Protein AF-A0A7J3M3L4-F1 (afdb_monomer_lite)

Foldseek 3Di:
DCDPVNVVVVVVVVVVVVVVVCLVQQLCNVDVDDDPVLRVVLVVLVVQLVVLLVVLVVQLVVQQVVQVVVVDPVSNVVSVVVSVVSNVVSVVSSCPRPSNVVVVVVVVVVVVVVVVVVLVVVCVVCVVVVHHHPVNVVVVVVVVVVVVVVVVVVVVVVVVVVVVVVVVVVVVVVVPDPPDD

Organism: Archaeoglobus fulgidus (NCBI:txid2234)

Secondary structure (DSSP, 8-state):
---HHHHHHHHHHHHHHHHHHHHHH-GGGT-TT--HHHHHHHHHHHHHHHHHHHHHHHHHHHHHHHHHHHT-HHHHHHHHHHHHHHHHHHHHHHHTSHHHHHHHHHHHHHHHHHHHHHHHHHHHHHHHTTPPPHHHHHHHHHHHHHHHHHHHHHHHHHHHHHHHHHHHHHHHHHHS-TT--

Radius of gyration: 36.6 Å; chains: 1; bounding box: 123×45×88 Å

pLDDT: mean 81.35, std 9.62, range [42.59, 93.19]

Sequence (181 aa):
MMNAKFLEEVFKNAKALNEFFLTLIDPKTYFRDLKDEEIEEFYRSSLKLVLDLNKAYWGFVFEFTQALAKGEGEEVVKVVNKAMERFENAYAEYMNNAVVSAFINMMNSAYLRSLANVQNFTSALLHAMGMVSRKDVVALSEAYVDLKGDIKKESRKIREEIRVLREELEKLKAKGDPNVG

Structure (mmCIF, N/CA/C/O backbone):
data_AF-A0A7J3M3L4-F1
#
_entry.id   AF-A0A7J3M3L4-F1
#
loop_
_atom_site.group_PDB
_atom_site.id
_atom_site.type_symbol
_atom_site.label_atom_id
_atom_site.label_alt_id
_atom_site.label_comp_id
_atom_site.label_asym_id
_atom_site.label_entity_id
_atom_site.label_seq_id
_atom_site.pdbx_PDB_ins_code
_atom_site.Cartn_x
_atom_site.Cartn_y
_a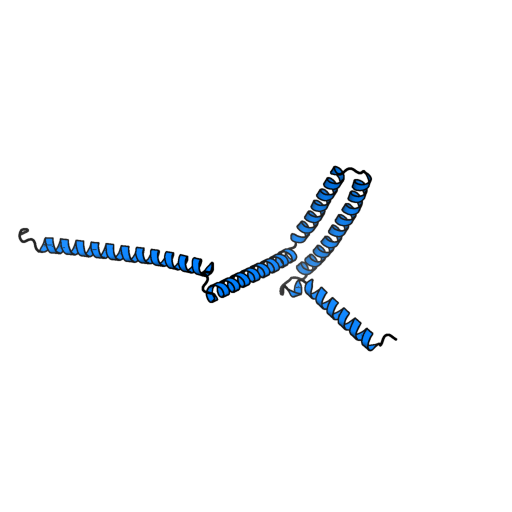tom_site.Cartn_z
_atom_site.occupancy
_atom_site.B_iso_or_equiv
_atom_site.auth_seq_id
_atom_site.auth_comp_id
_atom_site.auth_asym_id
_atom_site.auth_atom_id
_atom_site.pdbx_PDB_model_num
ATOM 1 N N . MET A 1 1 ? -50.758 -1.293 -0.152 1.00 52.06 1 MET A N 1
ATOM 2 C CA . MET A 1 1 ? -50.340 -2.696 0.064 1.00 52.06 1 MET A CA 1
ATOM 3 C C . MET A 1 1 ? -49.001 -2.896 -0.616 1.00 52.06 1 MET A C 1
ATOM 5 O O . MET A 1 1 ? -48.883 -2.540 -1.782 1.00 52.06 1 MET A O 1
ATOM 9 N N . MET A 1 2 ? -47.994 -3.387 0.105 1.00 50.94 2 MET A N 1
ATOM 10 C CA . MET A 1 2 ? -46.692 -3.720 -0.480 1.00 50.94 2 MET A CA 1
ATOM 11 C C . MET A 1 2 ? -46.887 -4.919 -1.420 1.00 50.94 2 MET A C 1
ATOM 13 O O . MET A 1 2 ? -47.379 -5.960 -0.991 1.00 50.94 2 MET A O 1
ATOM 17 N N . ASN A 1 3 ? -46.613 -4.740 -2.712 1.00 74.38 3 ASN A N 1
ATOM 18 C CA . ASN A 1 3 ? -46.863 -5.747 -3.744 1.00 74.38 3 ASN A CA 1
ATOM 19 C C . ASN A 1 3 ? -45.779 -6.839 -3.674 1.00 74.38 3 ASN A C 1
ATOM 21 O O . ASN A 1 3 ? -44.595 -6.515 -3.607 1.00 74.38 3 ASN A O 1
ATOM 25 N N . ALA A 1 4 ? -46.157 -8.120 -3.704 1.00 74.50 4 ALA A N 1
ATOM 26 C CA . ALA A 1 4 ? -45.227 -9.247 -3.561 1.00 74.50 4 ALA A CA 1
ATOM 27 C C . ALA A 1 4 ? -44.086 -9.224 -4.599 1.00 74.50 4 ALA A C 1
ATOM 29 O O . ALA A 1 4 ? -42.950 -9.547 -4.266 1.00 74.50 4 ALA A O 1
ATOM 30 N N . LYS A 1 5 ? -44.361 -8.739 -5.819 1.00 73.56 5 LYS A N 1
ATOM 31 C CA . LYS A 1 5 ? -43.338 -8.536 -6.861 1.00 73.56 5 LYS A CA 1
ATOM 32 C C . LYS A 1 5 ? -42.295 -7.476 -6.494 1.00 73.56 5 LYS A C 1
ATOM 34 O O . LYS A 1 5 ? -41.122 -7.653 -6.789 1.00 73.56 5 LYS A O 1
ATOM 39 N N . PHE A 1 6 ? -42.711 -6.401 -5.824 1.00 77.00 6 PHE A N 1
ATOM 40 C CA . PHE A 1 6 ? -41.802 -5.346 -5.372 1.00 77.00 6 PHE A CA 1
ATOM 41 C C . PHE A 1 6 ? -40.897 -5.846 -4.238 1.00 77.00 6 PHE A C 1
ATOM 43 O O . PHE A 1 6 ? -39.700 -5.587 -4.244 1.00 77.00 6 PHE A O 1
ATOM 50 N N . LEU A 1 7 ? -41.446 -6.624 -3.298 1.00 74.06 7 LEU A N 1
ATOM 51 C CA . LEU A 1 7 ? -40.648 -7.292 -2.265 1.00 74.06 7 LEU A CA 1
ATOM 52 C C . LEU A 1 7 ? -39.628 -8.263 -2.879 1.00 74.06 7 LEU A C 1
ATOM 54 O O . LEU A 1 7 ? -38.467 -8.250 -2.481 1.00 74.06 7 LEU A O 1
ATOM 58 N N . GLU A 1 8 ? -40.026 -9.058 -3.875 1.00 81.88 8 GLU A N 1
ATOM 59 C CA . GLU A 1 8 ? -39.124 -9.986 -4.571 1.00 81.88 8 GLU A CA 1
ATOM 60 C C . GLU A 1 8 ? -37.973 -9.260 -5.295 1.00 81.88 8 GLU A C 1
ATOM 62 O O . GLU A 1 8 ? -36.821 -9.688 -5.201 1.00 81.88 8 GLU A O 1
ATOM 67 N N . GLU A 1 9 ? -38.247 -8.139 -5.970 1.00 74.38 9 GLU A N 1
ATOM 68 C CA . GLU A 1 9 ? -37.214 -7.301 -6.598 1.00 74.38 9 GLU A CA 1
ATOM 69 C C . GLU A 1 9 ? -36.270 -6.663 -5.574 1.00 74.38 9 GLU A C 1
ATOM 71 O O . GLU A 1 9 ? -35.055 -6.667 -5.774 1.00 74.38 9 GLU A O 1
ATOM 76 N N . VAL A 1 10 ? -36.794 -6.173 -4.446 1.00 77.62 10 VAL A N 1
ATOM 77 C CA . VAL A 1 10 ? -35.973 -5.637 -3.349 1.00 77.62 10 VAL A CA 1
ATOM 78 C C . VAL A 1 10 ? -35.045 -6.717 -2.786 1.00 77.62 10 VAL A C 1
ATOM 80 O O . VAL A 1 10 ? -33.856 -6.456 -2.603 1.00 77.62 10 VAL A O 1
ATOM 83 N N . PHE A 1 11 ? -35.536 -7.943 -2.577 1.00 82.38 11 PHE A N 1
ATOM 84 C CA . PHE A 1 11 ? -34.704 -9.058 -2.115 1.00 82.38 11 PHE A CA 1
ATOM 85 C C . PHE A 1 11 ? -33.649 -9.477 -3.145 1.00 82.38 11 PHE A C 1
ATOM 87 O O . PHE A 1 11 ? -32.505 -9.731 -2.764 1.00 82.38 11 PHE A O 1
ATOM 94 N N . LYS A 1 12 ? -33.983 -9.515 -4.442 1.00 80.50 12 LYS A N 1
ATOM 95 C CA . LYS A 1 12 ? -33.002 -9.799 -5.507 1.00 80.50 12 LYS A CA 1
ATOM 96 C C . LYS A 1 12 ? -31.909 -8.735 -5.564 1.00 80.50 12 LYS A C 1
ATOM 98 O O . LYS A 1 12 ? -30.733 -9.085 -5.617 1.00 80.50 12 LYS A O 1
ATOM 103 N N . ASN A 1 13 ? -32.280 -7.459 -5.478 1.00 75.69 13 ASN A N 1
ATOM 104 C CA . ASN A 1 13 ? -31.324 -6.355 -5.470 1.00 75.69 13 ASN A CA 1
ATOM 105 C C . ASN A 1 13 ? -30.440 -6.376 -4.218 1.00 75.69 13 ASN A C 1
ATOM 107 O O . ASN A 1 13 ? -29.233 -6.186 -4.328 1.00 75.69 13 ASN A O 1
ATOM 111 N N . ALA A 1 14 ? -31.006 -6.673 -3.044 1.00 72.50 14 ALA A N 1
ATOM 112 C CA . ALA A 1 14 ? -30.238 -6.826 -1.810 1.00 72.50 14 ALA A CA 1
ATOM 113 C C . ALA A 1 14 ? -29.254 -8.007 -1.884 1.00 72.50 14 ALA A C 1
ATOM 115 O O . ALA A 1 14 ? -28.106 -7.872 -1.463 1.00 72.50 14 ALA A O 1
ATOM 116 N N . LYS A 1 15 ? -29.669 -9.140 -2.468 1.00 82.19 15 LYS A N 1
ATOM 117 C CA . LYS A 1 15 ? -28.794 -10.299 -2.703 1.00 82.19 15 LYS A CA 1
ATOM 118 C C . LYS A 1 15 ? -27.651 -9.950 -3.654 1.00 82.19 15 LYS A C 1
ATOM 120 O O . LYS A 1 15 ? -26.508 -10.236 -3.327 1.00 82.19 15 LYS A O 1
ATOM 125 N N . ALA A 1 16 ? -27.947 -9.285 -4.769 1.00 76.19 16 ALA A N 1
ATOM 126 C CA . ALA A 1 16 ? -26.940 -8.855 -5.738 1.00 76.19 16 ALA A CA 1
ATOM 127 C C . ALA A 1 16 ? -25.943 -7.850 -5.134 1.00 76.19 16 ALA A C 1
ATOM 129 O O . ALA A 1 16 ? -24.741 -7.970 -5.348 1.00 76.19 16 ALA A O 1
ATOM 130 N N . LEU A 1 17 ? -26.422 -6.896 -4.327 1.00 69.44 17 LEU A N 1
ATOM 131 C CA . LEU A 1 17 ? -25.569 -5.977 -3.566 1.00 69.44 17 LEU A CA 1
ATOM 132 C C . LEU A 1 17 ? -24.671 -6.724 -2.579 1.00 69.44 17 LEU A C 1
ATOM 134 O O . LEU A 1 17 ? -23.478 -6.449 -2.509 1.00 69.44 17 LEU A O 1
ATOM 138 N N . ASN A 1 18 ? -25.219 -7.687 -1.840 1.00 75.19 18 ASN A N 1
ATOM 139 C CA . ASN A 1 18 ? -24.445 -8.489 -0.899 1.00 75.19 18 ASN A CA 1
ATOM 140 C C . ASN A 1 18 ? -23.387 -9.352 -1.603 1.00 75.19 18 ASN A C 1
ATOM 142 O O . ASN A 1 18 ? -22.243 -9.393 -1.167 1.00 75.19 18 ASN A O 1
ATOM 146 N N . GLU A 1 19 ? -23.738 -10.000 -2.716 1.00 76.69 19 GLU A N 1
ATOM 147 C CA . GLU A 1 19 ? -22.792 -10.760 -3.542 1.00 76.69 19 GLU A CA 1
ATOM 148 C C . GLU A 1 19 ? -21.690 -9.857 -4.106 1.00 76.69 19 GLU A C 1
ATOM 150 O O . GLU A 1 19 ? -20.518 -10.232 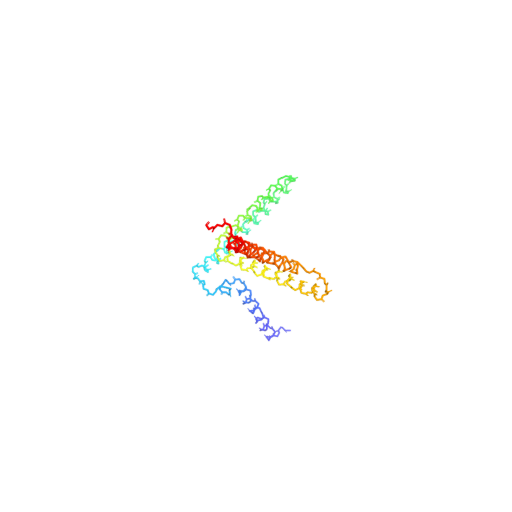-4.087 1.00 76.69 19 GLU A O 1
ATOM 155 N N . PHE A 1 20 ? -22.036 -8.640 -4.534 1.00 74.00 20 PHE A N 1
ATOM 156 C CA . PHE A 1 20 ? -21.064 -7.642 -4.968 1.00 74.00 20 PHE A CA 1
ATOM 157 C C . PHE A 1 20 ? -20.096 -7.263 -3.838 1.00 74.00 20 PHE A C 1
ATOM 159 O O . PHE A 1 20 ? -18.885 -7.293 -4.044 1.00 74.00 20 PHE A O 1
ATOM 166 N N . PHE A 1 21 ? -20.595 -6.978 -2.631 1.00 71.00 21 PHE A N 1
ATOM 167 C CA . PHE A 1 21 ? -19.729 -6.665 -1.490 1.00 71.00 21 PHE A CA 1
ATOM 168 C C . PHE A 1 21 ? -18.846 -7.841 -1.075 1.00 71.00 21 PHE A C 1
ATOM 170 O O . PHE A 1 21 ? -17.663 -7.634 -0.824 1.00 71.00 21 PHE A O 1
ATOM 177 N N . LEU A 1 22 ? -19.382 -9.064 -1.050 1.00 73.75 22 LEU A N 1
ATOM 178 C CA . LEU A 1 22 ? -18.596 -10.270 -0.777 1.00 73.75 22 LEU A CA 1
ATOM 179 C C . LEU A 1 22 ? -17.481 -10.450 -1.810 1.00 73.75 22 LEU A C 1
ATOM 181 O O . LEU A 1 22 ? -16.341 -10.702 -1.441 1.00 73.75 22 LEU A O 1
ATOM 185 N N . THR A 1 23 ? -17.785 -10.226 -3.088 1.00 75.56 23 THR A N 1
ATOM 186 C CA . THR A 1 23 ? -16.802 -10.294 -4.179 1.00 75.56 23 THR A CA 1
ATOM 187 C C . THR A 1 23 ? -15.679 -9.268 -4.002 1.00 75.56 23 THR A C 1
ATOM 189 O O . THR A 1 23 ? -14.524 -9.583 -4.280 1.00 75.56 23 THR A O 1
ATOM 192 N N . LEU A 1 24 ? -15.996 -8.061 -3.510 1.00 71.88 24 LEU A N 1
ATOM 193 C CA . LEU A 1 24 ? -15.010 -6.999 -3.271 1.00 71.88 24 LEU A CA 1
ATOM 194 C C . LEU A 1 24 ? -14.022 -7.312 -2.142 1.00 71.88 24 LEU A C 1
ATOM 196 O O . LEU A 1 24 ? -12.904 -6.800 -2.155 1.00 71.88 24 LEU A O 1
ATOM 200 N N . ILE A 1 25 ? -14.442 -8.100 -1.153 1.00 70.88 25 ILE A N 1
ATOM 201 C CA . ILE A 1 25 ? -13.628 -8.413 0.029 1.00 70.88 25 ILE A CA 1
ATOM 202 C C . ILE A 1 25 ? -13.030 -9.822 -0.010 1.00 70.88 25 ILE A C 1
ATOM 204 O O . ILE A 1 25 ? -12.170 -10.130 0.810 1.00 70.88 25 ILE A O 1
ATOM 208 N N . ASP A 1 26 ? -13.482 -10.680 -0.929 1.00 77.50 26 ASP A N 1
ATOM 209 C CA . ASP A 1 26 ? -12.951 -12.028 -1.107 1.00 77.50 26 ASP A CA 1
ATOM 210 C C . ASP A 1 26 ? -11.613 -11.975 -1.868 1.00 77.50 26 ASP A C 1
ATOM 212 O O . ASP A 1 26 ? -11.577 -11.586 -3.044 1.00 77.50 26 ASP A O 1
ATOM 216 N N . PRO A 1 27 ? -10.496 -12.382 -1.239 1.00 78.69 27 PRO A N 1
ATOM 217 C CA . PRO A 1 27 ? -9.196 -12.376 -1.891 1.00 78.69 27 PRO A CA 1
ATOM 218 C C . PRO A 1 27 ? -9.131 -13.352 -3.079 1.00 78.69 27 PRO A C 1
ATOM 220 O O . PRO A 1 27 ? -8.359 -13.102 -4.008 1.00 78.69 27 PRO A O 1
ATOM 223 N N . LYS A 1 28 ? -9.975 -14.398 -3.132 1.00 81.62 28 LYS A N 1
ATOM 224 C CA . LYS A 1 28 ? -10.050 -15.342 -4.267 1.00 81.62 28 LYS A CA 1
ATOM 225 C C . LYS A 1 28 ? -10.498 -14.673 -5.566 1.00 81.62 28 LYS A C 1
ATOM 227 O O . LYS A 1 28 ? -10.130 -15.120 -6.651 1.00 81.62 28 LYS A O 1
ATOM 232 N N . THR A 1 29 ? -11.263 -13.584 -5.479 1.00 78.06 29 THR A N 1
ATOM 233 C CA . THR A 1 29 ? -11.678 -12.798 -6.652 1.00 78.06 29 THR A CA 1
ATOM 234 C C . THR A 1 29 ? -10.472 -12.210 -7.386 1.00 78.06 29 THR A C 1
ATOM 236 O O . THR A 1 29 ? -10.474 -12.089 -8.613 1.00 78.06 29 THR A O 1
ATOM 239 N N . TYR A 1 30 ? -9.432 -11.839 -6.638 1.00 74.62 30 TYR A N 1
ATOM 240 C CA . TYR A 1 30 ? -8.283 -11.088 -7.142 1.00 74.62 30 TYR A CA 1
ATOM 241 C C . TYR A 1 30 ? -7.038 -11.959 -7.318 1.00 74.62 30 TYR A C 1
ATOM 243 O O . TYR A 1 30 ? -6.209 -11.683 -8.187 1.00 74.62 30 TYR A O 1
ATOM 251 N N . PHE A 1 31 ? -6.934 -13.037 -6.542 1.00 78.38 31 PHE A N 1
ATOM 252 C CA . PHE A 1 31 ? -5.821 -13.973 -6.564 1.00 78.38 31 PHE A CA 1
ATOM 253 C C . PHE A 1 31 ? -6.335 -15.378 -6.888 1.00 78.38 31 PHE A C 1
ATOM 255 O O . PHE A 1 31 ? -7.076 -15.978 -6.115 1.00 78.38 31 PHE A O 1
ATOM 262 N N . ARG A 1 32 ? -5.944 -15.897 -8.057 1.00 70.88 32 ARG A N 1
ATOM 263 C CA . ARG A 1 32 ? -6.455 -17.173 -8.588 1.00 70.88 32 ARG A CA 1
ATOM 264 C C . ARG A 1 32 ? -5.890 -18.414 -7.889 1.00 70.88 32 ARG A C 1
ATOM 266 O O . ARG A 1 32 ? -6.572 -19.430 -7.870 1.00 70.88 32 ARG A O 1
ATOM 273 N N . ASP A 1 33 ? -4.698 -18.309 -7.301 1.00 79.06 33 ASP A N 1
ATOM 274 C CA . ASP A 1 33 ? -3.927 -19.443 -6.771 1.00 79.06 33 ASP A CA 1
ATOM 275 C C . ASP A 1 33 ? -3.626 -19.293 -5.267 1.00 79.06 33 ASP A C 1
ATOM 277 O O . ASP A 1 33 ? -2.487 -19.465 -4.836 1.00 79.06 33 ASP A O 1
ATOM 281 N N . LEU A 1 34 ? -4.627 -18.926 -4.459 1.00 81.75 34 LEU A N 1
ATOM 282 C CA . LEU A 1 34 ? -4.482 -18.919 -2.998 1.00 81.75 34 LEU A CA 1
ATOM 283 C C . LEU A 1 34 ? -4.729 -20.313 -2.422 1.00 81.75 34 LEU A C 1
ATOM 285 O O . LEU A 1 34 ? -5.711 -20.973 -2.774 1.00 81.75 34 LEU A O 1
ATOM 289 N N . LYS A 1 35 ? -3.876 -20.738 -1.490 1.00 87.19 35 LYS A N 1
ATOM 290 C CA . LYS A 1 35 ? -4.125 -21.932 -0.674 1.00 87.19 35 LYS A CA 1
ATOM 291 C C . LYS A 1 35 ? -5.234 -21.644 0.333 1.00 87.19 35 LYS A C 1
ATOM 293 O O . LYS A 1 35 ? -5.342 -20.530 0.841 1.00 87.19 35 LYS A O 1
ATOM 298 N N . ASP A 1 36 ? -6.015 -22.663 0.684 1.00 84.94 36 ASP A N 1
ATOM 299 C CA . ASP A 1 36 ? -7.102 -22.510 1.662 1.00 84.94 36 ASP A CA 1
ATOM 300 C C . ASP A 1 36 ? -6.602 -21.989 3.023 1.00 84.94 36 ASP A C 1
ATOM 302 O O . ASP A 1 36 ? -7.278 -21.177 3.648 1.00 84.94 36 ASP A O 1
ATOM 306 N N . GLU A 1 37 ? -5.384 -22.363 3.428 1.00 86.38 37 GLU A N 1
ATOM 307 C CA . GLU A 1 37 ? -4.711 -21.856 4.636 1.00 86.38 37 GLU A CA 1
ATOM 308 C C . GLU A 1 37 ? -4.493 -20.332 4.592 1.00 86.38 37 GLU A C 1
ATOM 310 O O . GLU A 1 37 ? -4.741 -19.641 5.577 1.00 86.38 37 GLU A O 1
ATOM 315 N N . GLU A 1 38 ? -4.087 -19.786 3.440 1.00 84.38 38 GLU A N 1
ATOM 316 C CA . GLU A 1 38 ? -3.840 -18.346 3.254 1.00 84.38 38 GLU A CA 1
ATOM 317 C C . GLU A 1 38 ? -5.152 -17.548 3.275 1.00 84.38 38 GLU A C 1
ATOM 319 O O . GLU A 1 38 ? -5.208 -16.417 3.763 1.00 84.38 38 GLU A O 1
ATOM 324 N N . ILE A 1 39 ? -6.230 -18.151 2.768 1.00 84.81 39 ILE A N 1
ATOM 325 C CA . ILE A 1 39 ? -7.581 -17.581 2.796 1.00 84.81 39 ILE A CA 1
ATOM 326 C C . ILE A 1 39 ? -8.129 -17.568 4.226 1.00 84.81 39 ILE A C 1
ATOM 328 O O . ILE A 1 39 ? -8.690 -16.562 4.665 1.00 84.81 39 ILE A O 1
ATOM 332 N N . GLU A 1 40 ? -7.972 -18.667 4.965 1.00 86.12 40 GLU A N 1
ATOM 333 C CA . GLU A 1 40 ? -8.391 -18.743 6.364 1.00 86.12 40 GLU A CA 1
ATOM 334 C C . GLU A 1 40 ? -7.608 -17.745 7.224 1.00 86.12 40 GLU A C 1
ATOM 336 O O . GLU A 1 40 ? -8.201 -17.013 8.023 1.00 86.12 40 GLU A O 1
ATOM 341 N N . GLU A 1 41 ? -6.294 -17.650 7.013 1.00 86.31 41 GLU A N 1
ATOM 342 C CA . GLU A 1 41 ? -5.448 -16.671 7.686 1.00 86.31 41 GLU A CA 1
ATOM 343 C C . GLU A 1 41 ? -5.885 -15.239 7.365 1.00 86.31 41 GLU A C 1
ATOM 345 O O . GLU A 1 41 ? -6.011 -14.432 8.284 1.00 86.31 41 GLU A O 1
ATOM 350 N N . PHE A 1 42 ? -6.201 -14.928 6.103 1.00 88.19 42 PHE A N 1
ATOM 351 C CA . PHE A 1 42 ? -6.740 -13.623 5.714 1.00 88.19 42 PHE A CA 1
ATOM 352 C C . PHE A 1 42 ? -8.012 -13.275 6.496 1.00 88.19 42 PHE A C 1
ATOM 354 O O . PHE A 1 42 ? -8.048 -12.249 7.176 1.00 88.19 42 PHE A O 1
ATOM 361 N N . TYR A 1 43 ? -9.034 -14.138 6.477 1.00 86.50 43 TYR A N 1
ATOM 362 C CA . TYR A 1 43 ? -10.288 -13.860 7.185 1.00 86.50 43 TYR A CA 1
ATOM 363 C C . TYR A 1 43 ? -10.094 -13.763 8.699 1.00 86.50 43 TYR A C 1
ATOM 365 O O . TYR A 1 43 ? -10.697 -12.902 9.349 1.00 86.50 43 TYR A O 1
ATOM 373 N N . ARG A 1 44 ? -9.226 -14.602 9.271 1.00 88.62 44 ARG A N 1
ATOM 374 C CA . ARG A 1 44 ? -8.879 -14.552 10.693 1.00 88.62 44 ARG A CA 1
ATOM 375 C C . ARG A 1 44 ? -8.169 -13.247 11.051 1.00 88.62 44 ARG A C 1
ATOM 377 O O . ARG A 1 44 ? -8.523 -12.632 12.056 1.00 88.62 44 ARG A O 1
ATOM 384 N N . SER A 1 45 ? -7.214 -12.802 10.235 1.00 88.19 45 SER A N 1
ATOM 385 C CA . SER A 1 45 ? -6.525 -11.518 10.391 1.00 88.19 45 SER A CA 1
ATOM 386 C C . SER A 1 45 ? -7.489 -10.339 10.244 1.00 88.19 45 SER A C 1
ATOM 388 O O . SER A 1 45 ? -7.429 -9.413 11.049 1.00 88.19 45 SER A O 1
ATOM 390 N N . SER A 1 46 ? -8.419 -10.374 9.284 1.00 87.25 46 SER A N 1
ATOM 391 C CA . SER A 1 46 ? -9.431 -9.322 9.107 1.00 87.25 46 SER A CA 1
ATOM 392 C C . SER A 1 46 ? -10.391 -9.248 10.292 1.00 87.25 46 SER A C 1
ATOM 394 O O . SER A 1 46 ? -10.670 -8.159 10.792 1.00 87.25 46 SER A O 1
ATOM 396 N N . LEU A 1 47 ? -10.865 -10.393 10.793 1.00 89.25 47 LEU A N 1
ATOM 397 C CA . LEU A 1 47 ? -11.706 -10.433 11.989 1.00 89.25 47 LEU A CA 1
ATOM 398 C C . LEU A 1 47 ? -10.947 -9.915 13.215 1.00 89.25 47 LEU A C 1
ATOM 400 O O . LEU A 1 47 ? -11.491 -9.121 13.983 1.00 89.25 47 LEU A O 1
ATOM 404 N N . LYS A 1 48 ? -9.685 -10.329 13.379 1.00 91.12 48 LYS A N 1
ATOM 405 C CA . LYS A 1 48 ? -8.818 -9.840 14.452 1.00 91.12 48 LYS A CA 1
ATOM 406 C C . LYS A 1 48 ? -8.664 -8.319 14.388 1.00 91.12 48 LYS A C 1
ATOM 408 O O . LYS A 1 48 ? -8.903 -7.666 15.399 1.00 91.12 48 LYS A O 1
ATOM 413 N N . LEU A 1 49 ? -8.375 -7.754 13.212 1.00 91.12 49 LEU A N 1
ATOM 414 C CA . LEU A 1 49 ? -8.294 -6.304 13.025 1.00 91.12 49 LEU A CA 1
ATOM 415 C C . LEU A 1 49 ? -9.582 -5.613 13.486 1.00 91.12 49 LEU A C 1
ATOM 417 O O . LEU A 1 49 ? -9.518 -4.647 14.238 1.00 91.12 49 LEU A O 1
ATOM 421 N N . VAL A 1 50 ? -10.754 -6.101 13.069 1.00 88.69 50 VAL A N 1
ATOM 422 C CA . VAL A 1 50 ? -12.040 -5.501 13.466 1.00 88.69 50 VAL A CA 1
ATOM 423 C C . VAL A 1 50 ? -12.205 -5.498 14.987 1.00 88.69 50 VAL A C 1
ATOM 425 O O . VAL A 1 50 ? -12.621 -4.487 15.556 1.00 88.69 50 VAL A O 1
ATOM 428 N N . LEU A 1 51 ? -11.858 -6.599 15.655 1.00 91.38 51 LEU A N 1
ATOM 429 C CA . LEU A 1 51 ? -11.926 -6.701 17.113 1.00 91.38 51 LEU A CA 1
ATOM 430 C C . LEU A 1 51 ? -10.924 -5.765 17.803 1.00 91.38 51 LEU A C 1
ATOM 432 O O . LEU A 1 51 ? -11.293 -5.073 18.755 1.00 91.38 51 LEU A O 1
ATOM 436 N N . ASP A 1 52 ? -9.689 -5.696 17.308 1.00 90.81 52 ASP A N 1
ATOM 437 C CA . ASP A 1 52 ? -8.636 -4.845 17.865 1.00 90.81 52 ASP A CA 1
ATOM 438 C C . ASP A 1 52 ? -8.954 -3.355 17.673 1.00 90.81 52 ASP A C 1
ATOM 440 O O . ASP A 1 52 ? -8.822 -2.572 18.617 1.00 90.81 52 ASP A O 1
ATOM 444 N N . LEU A 1 53 ? -9.482 -2.963 16.507 1.00 90.38 53 LEU A N 1
ATOM 445 C CA . LEU A 1 53 ? -9.971 -1.606 16.246 1.00 90.38 53 LEU A CA 1
ATOM 446 C C . LEU A 1 53 ? -11.161 -1.252 17.140 1.00 90.38 53 LEU A C 1
ATOM 448 O O . LEU A 1 53 ? -11.215 -0.145 17.675 1.00 90.38 53 LEU A O 1
ATOM 452 N N . ASN A 1 54 ? -12.103 -2.178 17.340 1.00 89.19 54 ASN A N 1
ATOM 453 C CA . ASN A 1 54 ? -13.245 -1.959 18.228 1.00 89.19 54 ASN A CA 1
ATOM 454 C C . ASN A 1 54 ? -12.783 -1.746 19.678 1.00 89.19 54 ASN A C 1
ATOM 456 O O . ASN A 1 54 ? -13.219 -0.805 20.345 1.00 89.19 54 ASN A O 1
ATOM 460 N N . LYS A 1 55 ? -11.832 -2.563 20.144 1.00 91.31 55 LYS A N 1
ATOM 461 C CA . LYS A 1 55 ? -11.220 -2.429 21.470 1.00 91.31 55 LYS A CA 1
ATOM 462 C C . LYS A 1 55 ? -10.451 -1.113 21.615 1.00 91.31 55 LYS A C 1
ATOM 464 O O . LYS A 1 55 ? -10.582 -0.449 22.643 1.00 91.31 55 LYS A O 1
ATOM 469 N N . ALA A 1 56 ? -9.677 -0.721 20.602 1.00 89.94 56 ALA A N 1
ATOM 470 C CA . ALA A 1 56 ? -8.952 0.548 20.584 1.00 89.94 56 ALA A CA 1
ATOM 471 C C . ALA A 1 56 ? -9.911 1.746 20.617 1.00 89.94 56 ALA A C 1
ATOM 473 O O . ALA A 1 56 ? -9.704 2.666 21.407 1.00 89.94 56 ALA A O 1
ATOM 474 N N . TYR A 1 57 ? -10.994 1.695 19.836 1.00 88.69 57 TYR A N 1
ATOM 475 C CA . TYR A 1 57 ? -12.039 2.716 19.810 1.00 88.69 57 TYR A CA 1
ATOM 476 C C . TYR A 1 57 ? -12.709 2.890 21.173 1.00 88.69 57 TYR A C 1
ATOM 478 O O . TYR A 1 57 ? -12.732 4.000 21.701 1.00 88.69 57 TYR A O 1
ATOM 486 N N . TRP A 1 58 ? -13.203 1.812 21.788 1.00 91.12 58 TRP A N 1
ATOM 487 C CA . TRP A 1 58 ? -13.838 1.911 23.105 1.00 91.12 58 TRP A CA 1
ATOM 488 C C . TRP A 1 58 ? -12.862 2.352 24.194 1.00 91.12 58 TRP A C 1
ATOM 490 O O . TRP A 1 58 ? -13.225 3.165 25.045 1.00 91.12 58 TRP A O 1
ATOM 500 N N . GLY A 1 59 ? -11.616 1.869 24.139 1.00 89.62 59 GLY A N 1
ATOM 501 C CA . GLY A 1 59 ? -10.550 2.326 25.027 1.00 89.62 59 GLY A CA 1
ATOM 502 C C . GLY A 1 59 ? -10.299 3.828 24.894 1.00 89.62 59 GLY A C 1
ATOM 503 O O . GLY A 1 59 ? -10.220 4.524 25.903 1.00 89.62 59 GLY A O 1
ATOM 504 N N . PHE A 1 60 ? -10.247 4.342 23.662 1.00 92.12 60 PHE A N 1
ATOM 505 C CA . PHE A 1 60 ? -10.111 5.771 23.396 1.00 92.12 60 PHE A CA 1
ATOM 506 C C . PHE A 1 60 ? -11.314 6.567 23.902 1.00 92.12 60 PHE A C 1
ATOM 508 O O . PHE A 1 60 ? -11.121 7.527 24.637 1.00 92.12 60 PHE A O 1
ATOM 515 N N . VAL A 1 61 ? -12.545 6.167 23.569 1.00 91.00 61 VAL A N 1
ATOM 516 C CA . VAL A 1 61 ? -13.765 6.875 23.994 1.00 91.00 61 VAL A CA 1
ATOM 517 C C . VAL A 1 61 ? -13.814 7.017 25.516 1.00 91.00 61 VAL A C 1
ATOM 519 O O . VAL A 1 61 ? -14.107 8.102 26.023 1.00 91.00 61 VAL A O 1
ATOM 522 N N . PHE A 1 62 ? -13.489 5.949 26.246 1.00 92.44 62 PHE A N 1
ATOM 523 C CA . PHE A 1 62 ? -13.467 5.956 27.706 1.00 92.44 62 PHE A CA 1
ATOM 524 C C . PHE A 1 62 ? -12.347 6.837 28.278 1.00 92.44 62 PHE A C 1
ATOM 526 O O . PHE A 1 62 ? -12.604 7.697 29.118 1.00 92.44 62 PHE A O 1
ATOM 533 N N . GLU A 1 63 ? -11.107 6.669 27.812 1.00 91.19 63 GLU A N 1
ATOM 534 C CA . GLU A 1 63 ? -9.972 7.473 28.288 1.00 91.19 63 GLU A CA 1
ATOM 535 C C . GLU A 1 63 ? -10.157 8.964 27.942 1.00 91.19 63 GLU A C 1
ATOM 537 O O . GLU A 1 63 ? -9.846 9.842 28.747 1.00 91.19 63 GLU A O 1
ATOM 542 N N . PHE A 1 64 ? -10.725 9.265 26.773 1.00 90.25 64 PHE A N 1
ATOM 543 C CA . PHE A 1 64 ? -10.953 10.627 26.295 1.00 90.25 64 PHE A CA 1
ATOM 544 C C . PHE A 1 64 ? -12.053 11.327 27.091 1.00 90.25 64 PHE A C 1
ATOM 546 O O . PHE A 1 64 ? -11.879 12.471 27.505 1.00 90.25 64 PHE A O 1
ATOM 553 N N . THR A 1 65 ? -13.163 10.638 27.377 1.00 90.62 65 THR A N 1
ATOM 554 C CA . THR A 1 65 ? -14.222 11.189 28.240 1.00 90.62 65 THR A CA 1
ATOM 555 C C . THR A 1 65 ? -13.725 11.450 29.661 1.00 90.62 65 THR A C 1
ATOM 557 O O . THR A 1 65 ? -14.078 12.477 30.240 1.00 90.62 65 THR A O 1
ATOM 560 N N . GLN A 1 66 ? -12.853 10.597 30.208 1.00 89.81 66 GLN A N 1
ATOM 561 C CA . GLN A 1 66 ? -12.210 10.854 31.500 1.00 89.81 66 GLN A CA 1
ATOM 562 C C . GLN A 1 66 ? -11.269 12.064 31.465 1.00 89.81 66 GLN A C 1
ATOM 564 O O . GLN A 1 66 ? -11.308 12.887 32.379 1.00 89.81 66 GLN A O 1
ATOM 569 N N . ALA A 1 67 ? -10.441 12.193 30.426 1.00 88.94 67 ALA A N 1
ATOM 570 C CA . ALA A 1 67 ? -9.536 13.332 30.274 1.00 88.94 67 ALA A CA 1
ATOM 571 C C . ALA A 1 67 ? -10.305 14.655 30.119 1.00 88.94 67 ALA A C 1
ATOM 573 O O . ALA A 1 67 ? -9.969 15.646 30.766 1.00 88.94 67 ALA A O 1
ATOM 574 N N . LEU A 1 68 ? -11.394 14.654 29.342 1.00 88.38 68 LEU A N 1
ATOM 575 C CA . LEU A 1 68 ? -12.284 15.809 29.214 1.00 88.38 68 LEU A CA 1
ATOM 576 C C . LEU A 1 68 ? -12.956 16.178 30.540 1.00 88.38 68 LEU A C 1
ATOM 578 O O . LEU A 1 68 ? -13.042 17.360 30.862 1.00 88.38 68 LEU A O 1
ATOM 582 N N . ALA A 1 69 ? -13.397 15.192 31.327 1.00 89.19 69 ALA A N 1
ATOM 583 C CA . ALA A 1 69 ? -14.019 15.438 32.628 1.00 89.19 69 ALA A CA 1
ATOM 584 C C . ALA A 1 69 ? -13.054 16.078 33.644 1.00 89.19 69 ALA A C 1
ATOM 586 O O . ALA A 1 69 ? -13.495 16.827 34.513 1.00 89.19 69 ALA A O 1
ATOM 587 N N . LYS A 1 70 ? -11.746 15.813 33.523 1.00 87.94 70 LYS A N 1
ATOM 588 C CA . LYS A 1 70 ? -10.699 16.455 34.337 1.00 87.94 70 LYS A CA 1
ATOM 589 C C . LYS A 1 70 ? -10.390 17.894 33.903 1.00 87.94 70 LYS A C 1
ATOM 591 O O . LYS A 1 70 ? -9.823 18.644 34.686 1.00 87.94 70 LYS A O 1
ATOM 596 N N . GLY A 1 71 ? -10.759 18.289 32.681 1.00 77.56 71 GLY A N 1
ATOM 597 C CA . GLY A 1 71 ? -10.562 19.651 32.168 1.00 77.56 71 GLY A CA 1
ATOM 598 C C . GLY A 1 71 ? -9.111 20.016 31.820 1.00 77.56 71 GLY A C 1
ATOM 599 O O . GLY A 1 71 ? -8.817 21.188 31.599 1.00 77.56 71 GLY A O 1
ATOM 600 N N . GLU A 1 72 ? -8.202 19.041 31.750 1.00 80.62 72 GLU A N 1
ATOM 601 C CA . GLU A 1 72 ? -6.777 19.264 31.484 1.00 80.62 72 GLU A CA 1
ATOM 602 C C . GLU A 1 72 ? -6.440 18.982 30.012 1.00 80.62 72 GLU A C 1
ATOM 604 O O . GLU A 1 72 ? -6.441 17.837 29.560 1.00 80.62 72 GLU A O 1
ATOM 609 N N . GLY A 1 73 ? -6.113 20.029 29.247 1.00 82.50 73 GLY A N 1
ATOM 610 C CA . GLY A 1 73 ? -5.815 19.902 27.814 1.00 82.50 73 GLY A CA 1
ATOM 611 C C . GLY A 1 73 ? -4.606 19.012 27.494 1.00 82.50 73 GLY A C 1
ATOM 612 O O . GLY A 1 73 ? -4.601 18.328 26.474 1.00 82.50 73 GLY A O 1
ATOM 613 N N . GLU A 1 74 ? -3.598 18.966 28.370 1.00 88.50 74 GLU A N 1
ATOM 614 C CA . GLU A 1 74 ? -2.411 18.123 28.174 1.00 88.50 74 GLU A CA 1
ATOM 615 C C . GLU A 1 74 ? -2.738 16.623 28.290 1.00 88.50 74 GLU A C 1
ATOM 617 O O . GLU A 1 74 ? -2.237 15.808 27.515 1.00 88.50 74 GLU A O 1
ATOM 622 N N . GLU A 1 75 ? -3.630 16.259 29.214 1.00 88.25 75 GLU A N 1
ATOM 623 C CA . GLU A 1 75 ? -4.093 14.881 29.399 1.00 88.25 75 GLU A CA 1
ATOM 624 C C . GLU A 1 75 ? -4.899 14.403 28.182 1.00 88.25 75 GLU A C 1
ATOM 626 O O . GLU A 1 75 ? -4.731 13.276 27.713 1.00 88.25 75 GLU A O 1
ATOM 631 N N . VAL A 1 76 ? -5.716 15.289 27.602 1.00 87.75 76 VAL A N 1
ATOM 632 C CA . VAL A 1 76 ? -6.467 15.008 26.370 1.00 87.75 76 VAL A CA 1
ATOM 633 C C . VAL A 1 76 ? -5.520 14.672 25.213 1.00 87.75 76 VAL A C 1
ATOM 635 O O . VAL A 1 76 ? -5.728 13.676 24.519 1.00 87.75 76 VAL A O 1
ATOM 638 N N . VAL A 1 77 ? -4.451 15.453 25.024 1.00 90.62 77 VAL A N 1
ATOM 639 C CA . VAL A 1 77 ? -3.454 15.201 23.968 1.00 90.62 77 VAL A CA 1
ATOM 640 C C . VAL A 1 77 ? -2.733 13.868 24.188 1.00 90.62 77 VAL A C 1
ATOM 642 O O . VAL A 1 77 ? -2.564 13.102 23.237 1.00 90.62 77 VAL A O 1
ATOM 645 N N . LYS A 1 78 ? -2.357 13.540 25.433 1.00 92.44 78 LYS A N 1
ATOM 646 C CA . LYS A 1 78 ? -1.732 12.246 25.769 1.00 92.44 78 LYS A CA 1
ATOM 647 C C . LYS A 1 78 ? -2.635 11.069 25.409 1.00 92.44 78 LYS A C 1
ATOM 649 O O . LYS A 1 78 ? -2.165 10.098 24.816 1.00 92.44 78 LYS A O 1
ATOM 654 N N . VAL A 1 79 ? -3.927 11.163 25.723 1.00 91.75 79 VAL A N 1
ATOM 655 C CA . VAL A 1 79 ? -4.908 10.122 25.386 1.00 91.75 79 VAL A CA 1
ATOM 656 C C . VAL A 1 79 ? -5.060 9.960 23.874 1.00 91.75 79 VAL A C 1
ATOM 658 O O . VAL A 1 79 ? -5.086 8.829 23.390 1.00 91.75 79 VAL A O 1
ATOM 661 N N . VAL A 1 80 ? -5.115 11.059 23.116 1.00 90.44 80 VAL A N 1
ATOM 662 C CA . VAL A 1 80 ? -5.197 11.002 21.647 1.00 90.44 80 VAL A CA 1
ATOM 663 C C . VAL A 1 80 ? -3.962 10.323 21.054 1.00 90.44 80 VAL A C 1
ATOM 665 O O . VAL A 1 80 ? -4.113 9.399 20.259 1.00 90.44 80 VAL A O 1
ATOM 668 N N . ASN A 1 81 ? -2.752 10.703 21.475 1.00 91.75 81 ASN A N 1
ATOM 669 C CA . ASN A 1 81 ? -1.517 10.085 20.976 1.00 91.75 81 ASN A CA 1
ATOM 670 C C . ASN A 1 81 ? -1.469 8.583 21.285 1.00 91.75 81 ASN A C 1
ATOM 672 O O . ASN A 1 81 ? -1.206 7.770 20.403 1.00 91.75 81 ASN A O 1
ATOM 676 N N . LYS A 1 82 ? -1.819 8.196 22.514 1.00 93.19 82 LYS A N 1
ATOM 677 C CA . LYS A 1 82 ? -1.888 6.787 22.921 1.00 93.19 82 LYS A CA 1
ATOM 678 C C . LYS A 1 82 ? -2.935 6.002 22.123 1.00 93.19 82 LYS A C 1
ATOM 680 O O . LYS A 1 82 ? -2.745 4.823 21.832 1.00 93.19 82 LYS A O 1
ATOM 685 N N . ALA A 1 83 ? -4.061 6.626 21.781 1.00 89.38 83 ALA A N 1
ATOM 686 C CA . ALA A 1 83 ? -5.066 6.008 20.927 1.00 89.38 83 ALA A CA 1
ATOM 687 C C . ALA A 1 83 ? -4.550 5.817 19.498 1.00 89.38 83 ALA A C 1
ATOM 689 O O . ALA A 1 83 ? -4.720 4.730 18.949 1.00 89.38 83 ALA A O 1
ATOM 690 N N . MET A 1 84 ? -3.872 6.821 18.933 1.00 90.25 84 MET A N 1
ATOM 691 C CA . MET A 1 84 ? -3.224 6.717 17.623 1.00 90.25 84 MET A CA 1
ATOM 692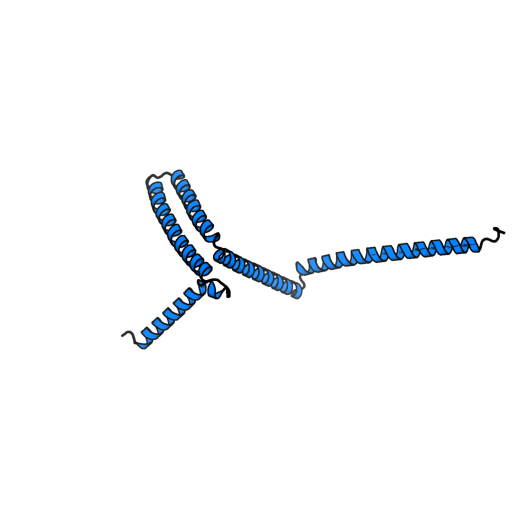 C C . MET A 1 84 ? -2.229 5.556 17.586 1.00 90.25 84 MET A C 1
ATOM 694 O O . MET A 1 84 ? -2.342 4.710 16.706 1.00 90.25 84 MET A O 1
ATOM 698 N N . GLU A 1 85 ? -1.363 5.421 18.594 1.00 92.69 85 GLU A N 1
ATOM 699 C CA . GLU A 1 85 ? -0.436 4.285 18.701 1.00 92.69 85 GLU A CA 1
ATOM 700 C C . GLU A 1 85 ? -1.166 2.931 18.726 1.00 92.69 85 GLU A C 1
ATOM 702 O O . GLU A 1 85 ? -0.724 1.962 18.111 1.00 92.69 85 GLU A O 1
ATOM 707 N N . ARG A 1 86 ? -2.310 2.820 19.417 1.00 90.88 86 ARG A N 1
ATOM 708 C CA . ARG A 1 86 ? -3.104 1.575 19.429 1.00 90.88 86 ARG A CA 1
ATOM 709 C C . ARG A 1 86 ? -3.683 1.254 18.055 1.00 90.88 86 ARG A C 1
ATOM 711 O O . ARG A 1 86 ? -3.655 0.092 17.652 1.00 90.88 86 ARG A O 1
ATOM 718 N N . PHE A 1 87 ? -4.203 2.258 17.350 1.00 87.81 87 PHE A N 1
ATOM 719 C CA . PHE A 1 87 ? -4.709 2.081 15.991 1.00 87.81 87 PHE A CA 1
ATOM 720 C C . PHE A 1 87 ? -3.584 1.693 15.031 1.00 87.81 87 PHE A C 1
ATOM 722 O O . PHE A 1 87 ? -3.735 0.729 14.284 1.00 87.81 87 PHE A O 1
ATOM 729 N N . GLU A 1 88 ? -2.446 2.384 15.088 1.00 89.62 88 GLU A N 1
ATOM 730 C CA . GLU A 1 88 ? -1.266 2.078 14.277 1.00 89.62 88 GLU A CA 1
ATOM 731 C C . GLU A 1 88 ? -0.770 0.652 14.513 1.00 89.62 88 GLU A C 1
ATOM 733 O O . GLU A 1 88 ? -0.536 -0.069 13.548 1.00 89.62 88 GLU A O 1
ATOM 738 N N . ASN A 1 89 ? -0.693 0.204 15.768 1.00 92.06 89 ASN A N 1
ATOM 739 C CA . ASN A 1 89 ? -0.289 -1.164 16.092 1.00 92.06 89 ASN A CA 1
ATOM 740 C C . ASN A 1 89 ? -1.260 -2.214 15.527 1.00 92.06 89 ASN A C 1
ATOM 742 O O . ASN A 1 89 ? -0.813 -3.215 14.966 1.00 92.06 89 ASN A O 1
ATOM 746 N N . ALA A 1 90 ? -2.574 -1.981 15.622 1.00 88.19 90 ALA A N 1
ATOM 747 C CA . ALA A 1 90 ? -3.578 -2.888 15.058 1.00 88.19 90 ALA A CA 1
ATOM 748 C C . ALA A 1 90 ? -3.458 -2.987 13.526 1.00 88.19 90 ALA A C 1
ATOM 750 O O . ALA A 1 90 ? -3.492 -4.082 12.960 1.00 88.19 90 ALA A O 1
ATOM 751 N N . TYR A 1 91 ? -3.259 -1.851 12.849 1.00 85.38 91 TYR A N 1
ATOM 752 C CA . TYR A 1 91 ? -3.022 -1.836 11.406 1.00 85.38 91 TYR A CA 1
ATOM 753 C C . TYR A 1 91 ? -1.689 -2.485 11.032 1.00 85.38 91 TYR A C 1
ATOM 755 O O . TYR A 1 91 ? -1.656 -3.263 10.084 1.00 85.38 91 TYR A O 1
ATOM 763 N N . ALA A 1 92 ? -0.607 -2.218 11.763 1.00 87.56 92 ALA A N 1
ATOM 764 C CA . ALA A 1 92 ? 0.703 -2.807 11.500 1.00 87.56 92 ALA A CA 1
ATOM 765 C C . ALA A 1 92 ? 0.662 -4.338 11.590 1.00 87.56 92 ALA A C 1
ATOM 767 O O . ALA A 1 92 ? 1.214 -5.023 10.731 1.00 87.56 92 ALA A O 1
ATOM 768 N N . GLU A 1 93 ? -0.043 -4.885 12.582 1.00 88.56 93 GLU A N 1
ATOM 769 C CA . GLU A 1 93 ? -0.214 -6.331 12.699 1.00 88.56 93 GLU A CA 1
ATOM 770 C C . GLU A 1 93 ? -1.034 -6.909 11.535 1.00 88.56 93 GLU A C 1
ATOM 772 O O . GLU A 1 93 ? -0.656 -7.931 10.965 1.00 88.56 93 GLU A O 1
ATOM 777 N N . TYR A 1 94 ? -2.108 -6.232 11.120 1.00 87.56 94 TYR A N 1
ATOM 778 C CA . TYR A 1 94 ? -2.896 -6.648 9.957 1.00 87.56 94 TYR A CA 1
ATOM 779 C C . TYR A 1 94 ? -2.095 -6.605 8.647 1.00 87.56 94 TYR A C 1
ATOM 781 O O . TYR A 1 94 ? -2.211 -7.502 7.813 1.00 87.56 94 TYR A O 1
ATOM 789 N N . MET A 1 95 ? -1.238 -5.596 8.485 1.00 83.88 95 MET A N 1
ATOM 790 C CA . MET A 1 95 ? -0.360 -5.427 7.324 1.00 83.88 95 MET A CA 1
ATOM 791 C C . MET A 1 95 ? 0.708 -6.517 7.195 1.00 83.88 95 MET A C 1
ATOM 793 O O . MET A 1 95 ? 1.207 -6.739 6.091 1.00 83.88 95 MET A O 1
ATOM 797 N N . ASN A 1 96 ? 1.046 -7.213 8.285 1.00 85.25 96 ASN A N 1
ATOM 798 C CA . ASN A 1 96 ? 1.988 -8.335 8.254 1.00 85.25 96 ASN A CA 1
ATOM 799 C C . ASN A 1 96 ? 1.402 -9.592 7.589 1.00 85.25 96 ASN A C 1
ATOM 801 O O . ASN A 1 96 ? 2.150 -10.523 7.292 1.00 85.25 96 ASN A O 1
ATOM 805 N N . ASN A 1 97 ? 0.092 -9.634 7.321 1.00 86.31 97 ASN A N 1
ATOM 806 C CA . ASN A 1 97 ? -0.513 -10.715 6.554 1.00 86.31 97 ASN A CA 1
ATOM 807 C C . ASN A 1 97 ? -0.095 -10.626 5.070 1.00 86.31 97 ASN A C 1
ATOM 809 O O . ASN A 1 97 ? -0.245 -9.588 4.416 1.00 86.31 97 ASN A O 1
ATOM 813 N N . ALA A 1 98 ? 0.405 -11.735 4.521 1.00 83.19 98 ALA A N 1
ATOM 814 C CA . ALA A 1 98 ? 0.937 -11.787 3.159 1.00 83.19 98 ALA A CA 1
ATOM 815 C C . ALA A 1 98 ? -0.114 -11.452 2.083 1.00 83.19 98 ALA A C 1
ATOM 817 O O . ALA A 1 98 ? 0.193 -10.735 1.129 1.00 83.19 98 ALA A O 1
ATOM 818 N N . VAL A 1 99 ? -1.359 -11.908 2.257 1.00 83.56 99 VAL A N 1
ATOM 819 C CA . VAL A 1 99 ? -2.471 -11.649 1.327 1.00 83.56 99 VAL A CA 1
ATOM 820 C C . VAL A 1 99 ? -2.865 -10.170 1.358 1.00 83.56 99 VAL A C 1
ATOM 822 O O . VAL A 1 99 ? -3.048 -9.553 0.308 1.00 83.56 99 VAL A O 1
ATOM 825 N N . VAL A 1 100 ? -2.923 -9.566 2.548 1.00 83.06 100 VAL A N 1
ATOM 826 C CA . VAL A 1 100 ? -3.206 -8.128 2.720 1.00 83.06 100 VAL A CA 1
ATOM 827 C C . VAL A 1 100 ? -2.118 -7.276 2.067 1.00 83.06 100 VAL A C 1
ATOM 829 O O . VAL A 1 100 ? -2.413 -6.353 1.302 1.00 83.06 100 VAL A O 1
ATOM 832 N N . SER A 1 101 ? -0.852 -7.615 2.314 1.00 82.12 101 SER A N 1
ATOM 833 C CA . SER A 1 101 ? 0.293 -6.936 1.707 1.00 82.12 101 SER A CA 1
ATOM 834 C C . SER A 1 101 ? 0.273 -7.050 0.178 1.00 82.12 101 SER A C 1
ATOM 836 O O . SER A 1 101 ? 0.450 -6.054 -0.532 1.00 82.12 101 SER A O 1
ATOM 838 N N . ALA A 1 102 ? -0.036 -8.235 -0.358 1.00 82.31 102 ALA A N 1
ATOM 839 C CA . ALA A 1 102 ? -0.198 -8.444 -1.794 1.00 82.31 102 ALA A CA 1
ATOM 840 C C . ALA A 1 102 ? -1.330 -7.582 -2.379 1.00 82.31 102 ALA A C 1
ATOM 842 O O . ALA A 1 102 ? -1.154 -6.971 -3.437 1.00 82.31 102 ALA A O 1
ATOM 843 N N . PHE A 1 103 ? -2.463 -7.471 -1.681 1.00 80.62 103 PHE A N 1
ATOM 844 C CA . PHE A 1 103 ? -3.596 -6.648 -2.108 1.00 80.62 103 PHE A CA 1
ATOM 845 C C . PHE A 1 103 ? -3.226 -5.163 -2.201 1.00 80.62 103 PHE A C 1
ATOM 847 O O . PHE A 1 103 ? -3.505 -4.496 -3.201 1.00 80.62 103 PHE A O 1
ATOM 854 N N . ILE A 1 104 ? -2.523 -4.646 -1.195 1.00 81.44 104 ILE A N 1
ATOM 855 C CA . ILE A 1 104 ? -2.083 -3.246 -1.167 1.00 81.44 104 ILE A CA 1
ATOM 856 C C . ILE A 1 104 ? -1.037 -2.974 -2.246 1.00 81.44 104 ILE A C 1
ATOM 858 O O . ILE A 1 104 ? -1.116 -1.958 -2.939 1.00 81.44 104 ILE A O 1
ATOM 862 N N . ASN A 1 105 ? -0.111 -3.904 -2.472 1.00 81.00 105 ASN A N 1
ATOM 863 C CA . ASN A 1 105 ? 0.852 -3.800 -3.567 1.00 81.00 105 ASN A CA 1
ATOM 864 C C . ASN A 1 105 ? 0.171 -3.819 -4.941 1.00 81.00 105 ASN A C 1
ATOM 866 O O . ASN A 1 105 ? 0.569 -3.066 -5.838 1.00 81.00 105 ASN A O 1
ATOM 870 N N . MET A 1 106 ? -0.880 -4.624 -5.110 1.00 80.38 106 MET A N 1
ATOM 871 C CA . MET A 1 106 ? -1.692 -4.630 -6.326 1.00 80.38 106 MET A CA 1
ATOM 872 C C . MET A 1 106 ? -2.367 -3.271 -6.544 1.00 80.38 106 MET A C 1
ATOM 874 O O . MET A 1 106 ? -2.259 -2.708 -7.638 1.00 80.38 106 MET A O 1
ATOM 878 N N . MET A 1 107 ? -3.002 -2.711 -5.510 1.00 77.44 107 MET A N 1
ATOM 879 C CA . MET A 1 107 ? -3.620 -1.383 -5.572 1.00 77.44 107 MET A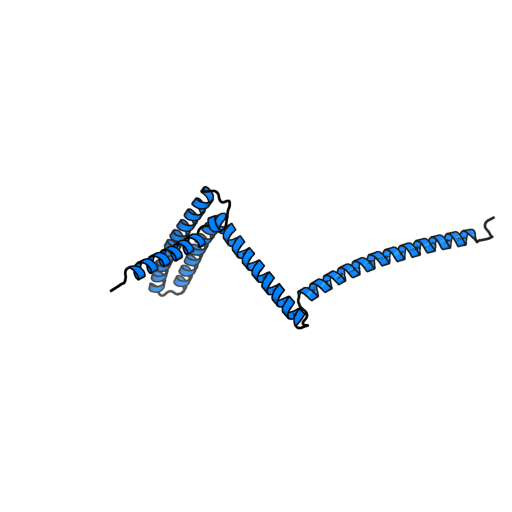 CA 1
ATOM 880 C C . MET A 1 107 ? -2.602 -0.289 -5.896 1.00 77.44 107 MET A C 1
ATOM 882 O O . MET A 1 107 ? -2.844 0.535 -6.778 1.00 77.44 107 MET A O 1
ATOM 886 N N . ASN A 1 108 ? -1.441 -0.309 -5.243 1.00 79.06 108 ASN A N 1
ATOM 887 C CA . ASN A 1 108 ? -0.377 0.656 -5.491 1.00 79.06 108 ASN A CA 1
ATOM 888 C C . ASN A 1 108 ? 0.139 0.551 -6.936 1.00 79.06 108 ASN A C 1
ATOM 890 O O . ASN A 1 108 ? 0.283 1.549 -7.638 1.00 79.06 108 ASN A O 1
ATOM 894 N N . SER A 1 109 ? 0.314 -0.670 -7.442 1.00 78.69 109 SER A N 1
ATOM 895 C CA . SER A 1 109 ? 0.711 -0.913 -8.834 1.00 78.69 109 SER A CA 1
ATOM 896 C C . SER A 1 109 ? -0.345 -0.448 -9.841 1.00 78.69 109 SER A C 1
ATOM 898 O O . SER A 1 109 ? -0.005 0.016 -10.932 1.00 78.69 109 SER A O 1
ATOM 900 N N . ALA A 1 110 ? -1.633 -0.587 -9.518 1.00 75.62 110 ALA A N 1
ATOM 901 C CA . ALA A 1 110 ? -2.725 -0.072 -10.343 1.00 75.62 110 ALA A CA 1
ATOM 902 C C . ALA A 1 110 ? -2.747 1.465 -10.342 1.00 75.62 110 ALA A C 1
ATOM 904 O O . ALA A 1 110 ? -2.870 2.080 -11.402 1.00 75.62 110 ALA A O 1
ATOM 905 N N . TYR A 1 111 ? -2.542 2.082 -9.177 1.00 73.50 111 TYR A N 1
ATOM 906 C CA . TYR A 1 111 ? -2.429 3.529 -9.028 1.00 73.50 111 TYR A CA 1
ATOM 907 C C . TYR A 1 111 ? -1.246 4.100 -9.824 1.00 73.50 111 TYR A C 1
ATOM 909 O O . TYR A 1 111 ? -1.431 5.024 -10.615 1.00 73.50 111 TYR A O 1
ATOM 917 N N . LEU A 1 112 ? -0.055 3.503 -9.707 1.00 79.88 112 LEU A N 1
ATOM 918 C CA . LEU A 1 112 ? 1.131 3.912 -10.468 1.00 79.88 112 LEU A CA 1
ATOM 919 C C . LEU A 1 112 ? 0.923 3.782 -11.983 1.00 79.88 112 LEU A C 1
ATOM 921 O O . LEU A 1 112 ? 1.306 4.676 -12.738 1.00 79.88 112 LEU 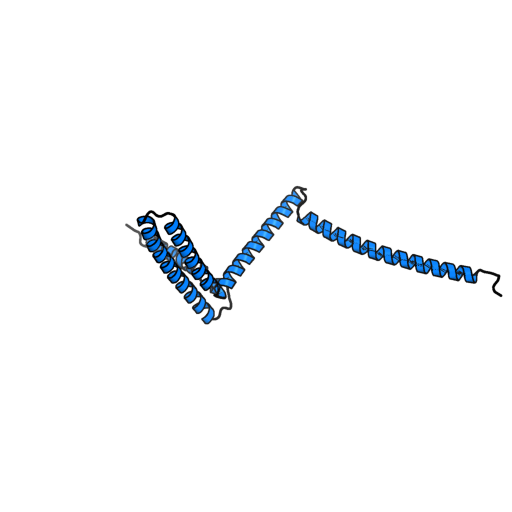A O 1
ATOM 925 N N . ARG A 1 113 ? 0.265 2.707 -12.438 1.00 79.00 113 ARG A N 1
ATOM 926 C CA . ARG A 1 113 ? -0.115 2.546 -13.852 1.00 79.00 113 ARG A CA 1
ATOM 927 C C . ARG A 1 113 ? -1.097 3.622 -14.311 1.00 79.00 113 ARG A C 1
ATOM 929 O O . ARG A 1 113 ? -0.922 4.174 -15.394 1.00 79.00 113 ARG A O 1
ATOM 936 N N . SER A 1 114 ? -2.094 3.950 -13.491 1.00 77.81 114 SER A N 1
ATOM 937 C CA . SER A 1 114 ? -3.037 5.038 -13.775 1.00 77.81 114 SER A CA 1
ATOM 938 C C . SER A 1 114 ? -2.313 6.381 -13.914 1.00 77.81 114 SER A C 1
ATOM 940 O O . SER A 1 114 ? -2.479 7.077 -14.915 1.00 77.81 114 SER A O 1
ATOM 942 N N . LEU A 1 115 ? -1.414 6.697 -12.979 1.00 79.12 115 LEU A N 1
ATOM 943 C CA . LEU A 1 115 ? -0.563 7.889 -13.024 1.00 79.12 115 LEU A CA 1
ATOM 944 C C . LEU A 1 115 ? 0.280 7.963 -14.300 1.00 79.12 115 LEU A C 1
ATOM 946 O O . LEU A 1 115 ? 0.309 9.005 -14.955 1.00 79.12 115 LEU A O 1
ATOM 950 N N . ALA A 1 116 ? 0.934 6.864 -14.678 1.00 76.12 116 ALA A N 1
ATOM 951 C CA . ALA A 1 116 ? 1.719 6.796 -15.906 1.00 76.12 116 ALA A CA 1
ATOM 952 C C . ALA A 1 116 ? 0.847 7.036 -17.150 1.00 76.12 116 ALA A C 1
ATOM 954 O O . ALA A 1 116 ? 1.237 7.778 -18.051 1.00 76.12 116 ALA A O 1
ATOM 955 N N . ASN A 1 117 ? -0.361 6.469 -17.186 1.00 79.19 117 ASN A N 1
ATOM 956 C CA . ASN A 1 117 ? -1.307 6.684 -18.280 1.00 79.19 117 ASN A CA 1
ATOM 957 C C . ASN A 1 117 ? -1.759 8.144 -18.370 1.00 79.19 117 ASN A C 1
ATOM 959 O O . ASN A 1 117 ? -1.774 8.704 -19.465 1.00 79.19 117 ASN A O 1
ATOM 963 N N . VAL A 1 118 ? -2.054 8.785 -17.236 1.00 77.69 118 VAL A N 1
ATOM 964 C CA . VAL A 1 118 ? -2.386 10.216 -17.189 1.00 77.69 118 VAL A CA 1
ATOM 965 C C . VAL A 1 118 ? -1.211 11.056 -17.691 1.00 77.69 118 VAL A C 1
ATOM 967 O O . VAL A 1 118 ? -1.400 11.926 -18.534 1.00 77.69 118 VAL A O 1
ATOM 970 N N . GLN A 1 119 ? 0.018 10.770 -17.256 1.00 75.44 119 GLN A N 1
ATOM 971 C CA . GLN A 1 119 ? 1.210 11.478 -17.739 1.00 75.44 119 GLN A CA 1
ATOM 972 C C . GLN A 1 119 ? 1.432 11.299 -19.247 1.00 75.44 119 GLN A C 1
ATOM 974 O O . GLN A 1 119 ? 1.793 12.256 -19.937 1.00 75.44 119 GLN A O 1
ATOM 979 N N . ASN A 1 120 ? 1.207 10.092 -19.770 1.00 73.12 120 ASN A N 1
ATOM 980 C CA . ASN A 1 120 ? 1.298 9.799 -21.200 1.00 73.12 120 ASN A CA 1
ATOM 981 C C . ASN A 1 120 ? 0.252 10.583 -21.991 1.00 73.12 120 ASN A C 1
ATOM 983 O O . ASN A 1 120 ? 0.589 11.196 -23.001 1.00 73.12 120 ASN A O 1
ATOM 987 N N . PHE A 1 121 ? -0.989 10.594 -21.507 1.00 75.44 121 PHE A N 1
ATOM 988 C CA . PHE A 1 121 ? -2.088 11.337 -22.107 1.00 75.44 121 PHE A CA 1
ATOM 989 C C . PHE A 1 121 ? -1.811 12.845 -22.114 1.00 75.44 121 PHE A C 1
ATOM 991 O O . PHE A 1 121 ? -1.893 13.478 -23.163 1.00 75.44 121 PHE A O 1
ATOM 998 N N . THR A 1 122 ? -1.379 13.410 -20.984 1.00 70.00 122 THR A N 1
ATOM 999 C CA . THR A 1 122 ? -0.994 14.825 -20.891 1.00 70.00 122 THR A CA 1
ATOM 1000 C C . THR A 1 122 ? 0.172 15.156 -21.821 1.00 70.00 122 THR A C 1
ATOM 1002 O O . THR A 1 122 ? 0.153 16.190 -22.479 1.00 70.00 122 THR A O 1
ATOM 1005 N N . SER A 1 123 ? 1.174 14.278 -21.930 1.00 69.38 123 SER A N 1
ATOM 1006 C CA . SER A 1 123 ? 2.301 14.486 -22.853 1.00 69.38 123 SER A CA 1
ATOM 1007 C C . SER A 1 123 ? 1.847 14.472 -24.313 1.00 69.38 123 SER A C 1
ATOM 1009 O O . SER A 1 123 ? 2.276 15.322 -25.084 1.00 69.38 123 SER A O 1
ATOM 1011 N N . ALA A 1 124 ? 0.947 13.556 -24.683 1.00 71.12 124 ALA A N 1
ATOM 1012 C CA . ALA A 1 124 ? 0.377 13.489 -26.027 1.00 71.12 124 ALA A CA 1
ATOM 1013 C C . ALA A 1 124 ? -0.475 14.725 -26.355 1.00 71.12 124 ALA A C 1
ATOM 1015 O O . ALA A 1 124 ? -0.381 15.251 -27.460 1.00 71.12 124 ALA A O 1
ATOM 1016 N N . LEU A 1 125 ? -1.253 15.224 -25.388 1.00 68.56 125 LEU A N 1
ATOM 1017 C CA . LEU A 1 125 ? -1.997 16.477 -25.530 1.00 68.56 125 LEU A CA 1
ATOM 1018 C C . LEU A 1 125 ? -1.065 17.671 -25.738 1.00 68.56 125 LEU A C 1
ATOM 1020 O O . LEU A 1 125 ? -1.285 18.454 -26.656 1.00 68.56 125 LEU A O 1
ATOM 1024 N N . LEU A 1 126 ? -0.019 17.808 -24.918 1.00 69.25 126 LEU A N 1
ATOM 1025 C CA . LEU A 1 126 ? 0.966 18.884 -25.068 1.00 69.25 126 LEU A CA 1
ATOM 1026 C C . LEU A 1 126 ? 1.640 18.824 -26.441 1.00 69.25 126 LEU A C 1
ATOM 1028 O O . LEU A 1 126 ? 1.662 19.833 -27.142 1.00 69.25 126 LEU A O 1
ATOM 1032 N N . HIS A 1 127 ? 2.083 17.637 -26.859 1.00 71.75 127 HIS A N 1
ATOM 1033 C CA . HIS A 1 127 ? 2.694 17.425 -28.167 1.00 71.75 127 HIS A CA 1
ATOM 1034 C C . HIS A 1 127 ? 1.734 17.785 -29.317 1.00 71.75 127 HIS A C 1
ATOM 1036 O O . HIS A 1 127 ? 2.117 18.501 -30.239 1.00 71.75 127 HIS A O 1
ATOM 1042 N N . ALA A 1 128 ? 0.462 17.373 -29.237 1.00 69.44 128 ALA A N 1
ATOM 1043 C CA . ALA A 1 128 ? -0.567 17.723 -30.221 1.00 69.44 128 ALA A CA 1
ATOM 1044 C C . ALA A 1 128 ? -0.883 19.231 -30.260 1.00 69.44 128 ALA A C 1
ATOM 1046 O O . ALA A 1 128 ? -1.237 19.760 -31.310 1.00 69.44 128 ALA A O 1
ATOM 1047 N N . MET A 1 129 ? -0.727 19.934 -29.135 1.00 73.00 129 MET A N 1
ATOM 1048 C CA . MET A 1 129 ? -0.857 21.393 -29.040 1.00 73.00 129 MET A CA 1
ATOM 1049 C C . MET A 1 129 ? 0.431 22.145 -29.425 1.00 73.00 129 MET A C 1
ATOM 1051 O O . MET A 1 129 ? 0.474 23.370 -29.321 1.00 73.00 129 MET A O 1
ATOM 1055 N N . GLY A 1 130 ? 1.486 21.441 -29.851 1.00 69.69 130 GLY A N 1
ATOM 1056 C CA . GLY A 1 130 ? 2.780 22.036 -30.197 1.00 69.69 130 GLY A CA 1
ATOM 1057 C C . GLY A 1 130 ? 3.589 22.527 -28.990 1.00 69.69 130 GLY A C 1
ATOM 1058 O O . GLY A 1 130 ? 4.541 23.289 -29.153 1.00 69.69 130 GLY A O 1
ATOM 1059 N N . MET A 1 131 ? 3.221 22.115 -27.775 1.00 73.69 131 MET A N 1
ATOM 1060 C CA . MET A 1 131 ? 3.941 22.421 -26.542 1.00 73.69 131 MET A CA 1
ATOM 1061 C C . MET A 1 131 ? 4.919 21.295 -26.199 1.00 73.69 131 MET A C 1
ATOM 1063 O O . MET A 1 131 ? 4.594 20.114 -26.297 1.00 73.69 131 MET A O 1
ATOM 1067 N N . VAL A 1 132 ? 6.120 21.662 -25.749 1.00 72.88 132 VAL A N 1
ATOM 1068 C CA . VAL A 1 132 ? 7.165 20.695 -25.384 1.00 72.88 132 VAL A CA 1
ATOM 1069 C C . VAL A 1 132 ? 6.740 19.907 -24.146 1.00 72.88 132 VAL A C 1
ATOM 1071 O O . VAL A 1 132 ? 6.524 20.482 -23.077 1.00 72.88 132 VAL A O 1
ATOM 1074 N N . SER A 1 133 ? 6.646 18.582 -24.272 1.00 74.38 133 SER A N 1
ATOM 1075 C CA . SER A 1 133 ? 6.373 17.695 -23.143 1.00 74.38 133 SER A CA 1
ATOM 1076 C C . SER A 1 133 ? 7.668 17.204 -22.486 1.00 74.38 133 SER A C 1
ATOM 1078 O O . SER A 1 133 ? 8.741 17.178 -23.090 1.00 74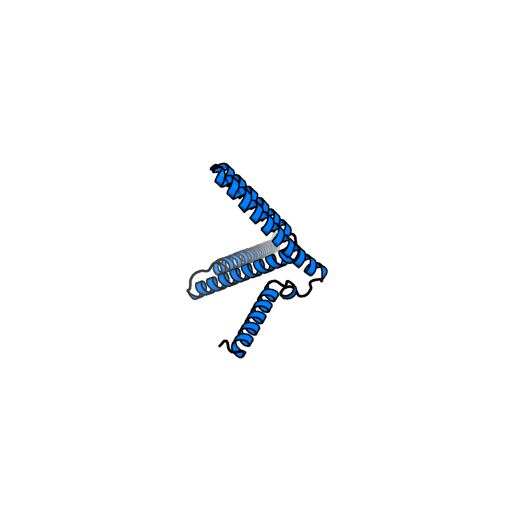.38 133 SER A O 1
ATOM 1080 N N . ARG A 1 134 ? 7.578 16.731 -21.236 1.00 72.56 134 ARG A N 1
ATOM 1081 C CA . ARG A 1 134 ? 8.722 16.110 -20.543 1.00 72.56 134 ARG A CA 1
ATOM 1082 C C . ARG A 1 134 ? 9.285 14.910 -21.318 1.00 72.56 134 ARG A C 1
ATOM 1084 O O . ARG A 1 134 ? 10.490 14.684 -21.274 1.00 72.56 134 ARG A O 1
ATOM 1091 N N . LYS A 1 135 ? 8.434 14.156 -22.025 1.00 68.81 135 LYS A N 1
ATOM 1092 C CA . LYS A 1 135 ? 8.869 13.026 -22.857 1.00 68.81 135 LYS A CA 1
ATOM 1093 C C . LYS A 1 135 ? 9.730 13.470 -24.031 1.00 68.81 135 LYS A C 1
ATOM 1095 O O . LYS A 1 135 ? 10.740 12.828 -24.294 1.00 68.81 135 LYS A O 1
ATOM 1100 N N . ASP A 1 136 ? 9.373 14.577 -24.675 1.00 69.88 136 ASP A N 1
ATOM 1101 C CA . ASP A 1 136 ? 10.143 15.116 -25.798 1.00 69.88 136 ASP A CA 1
ATOM 1102 C C . ASP A 1 136 ? 11.550 15.532 -25.344 1.00 69.88 136 ASP A C 1
ATOM 1104 O O . ASP A 1 136 ? 12.535 15.237 -26.015 1.00 69.88 136 ASP A O 1
ATOM 1108 N N . VAL A 1 137 ? 11.666 16.137 -24.155 1.00 74.19 137 VAL A N 1
ATOM 1109 C CA . VAL A 1 137 ? 12.963 16.520 -23.563 1.00 74.19 137 VAL A CA 1
ATOM 1110 C C . VAL A 1 137 ? 13.838 15.300 -23.266 1.00 74.19 137 VAL A C 1
ATOM 1112 O O . VAL A 1 137 ? 15.041 15.329 -23.530 1.00 74.19 137 VAL A O 1
ATOM 1115 N N . VAL A 1 138 ? 13.255 14.226 -22.724 1.00 74.62 138 VAL A N 1
ATOM 1116 C CA . VAL A 1 138 ? 13.991 12.985 -22.434 1.00 74.62 138 VAL A CA 1
ATOM 1117 C C . VAL A 1 138 ? 14.448 12.311 -23.728 1.00 74.62 138 VAL A C 1
ATOM 1119 O O . VAL A 1 138 ? 15.629 12.004 -23.849 1.00 74.62 138 VAL A O 1
ATOM 1122 N N . ALA A 1 139 ? 13.566 12.179 -24.722 1.00 77.50 139 ALA A N 1
ATOM 1123 C CA . ALA A 1 139 ? 13.907 11.586 -26.016 1.00 77.50 139 ALA A CA 1
ATOM 1124 C C . ALA A 1 139 ? 15.010 12.374 -26.746 1.00 77.50 139 ALA A C 1
ATOM 1126 O O . ALA A 1 139 ? 15.948 11.790 -27.288 1.00 77.50 139 ALA A O 1
ATOM 1127 N N . LEU A 1 140 ? 14.949 13.710 -26.709 1.00 77.81 140 LEU A N 1
ATOM 1128 C CA . LEU A 1 140 ? 16.009 14.569 -27.243 1.00 77.81 140 LEU A CA 1
ATOM 1129 C C . LEU A 1 140 ? 17.330 14.400 -26.484 1.00 77.81 140 LEU A C 1
ATOM 1131 O O . LEU A 1 140 ? 18.396 14.427 -27.096 1.00 77.81 140 LEU A O 1
ATOM 1135 N N . SER A 1 141 ? 17.271 14.212 -25.164 1.00 75.25 141 SER A N 1
ATOM 1136 C CA . SER A 1 141 ? 18.463 13.993 -24.338 1.00 75.25 141 SER A CA 1
ATOM 1137 C C . SER A 1 141 ? 19.130 12.653 -24.649 1.00 75.25 141 SER A C 1
ATOM 1139 O O . SER A 1 141 ? 20.352 12.600 -24.769 1.00 75.25 141 SER A O 1
ATOM 1141 N N . GLU A 1 142 ? 18.348 11.587 -24.827 1.00 80.62 142 GLU A N 1
ATOM 1142 C CA . GLU A 1 142 ? 18.849 10.266 -25.226 1.00 80.62 142 GLU A CA 1
ATOM 1143 C C . GLU A 1 142 ? 19.485 10.316 -26.621 1.00 80.62 142 GLU A C 1
ATOM 1145 O O . GLU A 1 142 ? 20.651 9.952 -26.776 1.00 80.62 142 GLU A O 1
ATOM 1150 N N . ALA A 1 143 ? 18.786 10.895 -27.603 1.00 81.69 143 ALA A N 1
ATOM 1151 C CA . ALA A 1 143 ? 19.317 11.075 -28.954 1.00 81.69 143 ALA A CA 1
ATOM 1152 C C . ALA A 1 143 ? 20.619 11.897 -28.967 1.00 81.69 143 ALA A C 1
ATOM 1154 O O . ALA A 1 143 ? 21.545 11.599 -29.721 1.00 81.69 143 ALA A O 1
ATOM 1155 N N . TYR A 1 144 ? 20.724 12.916 -28.110 1.00 81.69 144 TYR A N 1
ATOM 1156 C CA . TYR A 1 144 ? 21.943 13.711 -27.969 1.00 81.69 144 TYR A CA 1
ATOM 1157 C C . TYR A 1 144 ? 23.115 12.899 -27.395 1.00 81.69 144 TYR A C 1
ATOM 1159 O O . TYR A 1 144 ? 24.254 13.040 -27.853 1.00 81.69 144 TYR A O 1
ATOM 1167 N N . VAL A 1 145 ? 22.860 12.053 -26.392 1.00 88.75 145 VAL A N 1
ATOM 1168 C CA . VAL A 1 145 ? 23.886 11.185 -25.795 1.00 88.75 145 VAL A CA 1
ATOM 1169 C C . VAL A 1 145 ? 24.403 10.174 -26.819 1.00 88.75 145 VAL A C 1
ATOM 1171 O O . VAL A 1 145 ? 25.623 10.019 -26.941 1.00 88.75 145 VAL A O 1
ATOM 1174 N N . ASP A 1 146 ? 23.510 9.561 -27.593 1.00 86.19 146 ASP A N 1
ATOM 1175 C CA . ASP A 1 146 ? 23.874 8.610 -28.648 1.00 86.19 146 ASP A CA 1
ATOM 1176 C C . ASP A 1 146 ? 24.695 9.282 -29.751 1.00 86.19 146 ASP A C 1
ATOM 1178 O O . ASP A 1 146 ? 25.798 8.829 -30.072 1.00 86.19 146 ASP A O 1
ATOM 1182 N N . LEU A 1 147 ? 24.242 10.443 -30.237 1.00 87.69 147 LEU A N 1
ATOM 1183 C CA . LEU A 1 147 ? 24.962 11.230 -31.241 1.00 87.69 147 LEU A CA 1
ATOM 1184 C C . LEU A 1 147 ? 26.384 11.579 -30.772 1.00 87.69 147 LEU A C 1
ATOM 1186 O O . LEU A 1 147 ? 27.356 11.463 -31.523 1.00 87.69 147 LEU A O 1
ATOM 1190 N N . LYS A 1 148 ? 26.540 11.976 -29.504 1.00 88.56 148 LYS A N 1
ATOM 1191 C CA . LYS A 1 148 ? 27.854 12.254 -28.907 1.00 88.56 148 LYS A CA 1
ATOM 1192 C C . LYS A 1 148 ? 28.736 11.001 -28.860 1.00 88.56 148 LYS A C 1
ATOM 1194 O O . LYS A 1 148 ? 29.952 11.099 -29.061 1.00 88.56 148 LYS A O 1
ATOM 1199 N N . GLY A 1 149 ? 28.151 9.837 -28.584 1.00 87.38 149 GLY A N 1
ATOM 1200 C CA . GLY A 1 149 ? 28.831 8.543 -28.619 1.00 87.38 149 GLY A CA 1
ATOM 1201 C C . GLY A 1 149 ? 29.359 8.202 -30.013 1.00 87.38 149 GLY A C 1
ATOM 1202 O O . GLY A 1 149 ? 30.533 7.840 -30.156 1.00 87.38 149 GLY A O 1
ATOM 1203 N N . ASP A 1 150 ? 28.532 8.389 -31.036 1.00 90.88 150 ASP A N 1
ATOM 1204 C CA . ASP A 1 150 ? 28.877 8.090 -32.427 1.00 90.88 150 ASP A CA 1
ATOM 1205 C C . ASP A 1 150 ? 29.931 9.046 -32.984 1.00 90.88 150 ASP A C 1
ATOM 1207 O O . ASP A 1 150 ? 30.928 8.592 -33.551 1.00 90.88 150 ASP A O 1
ATOM 1211 N N . ILE A 1 151 ? 29.822 10.347 -32.696 1.00 88.31 151 ILE A N 1
ATOM 1212 C CA . ILE A 1 151 ? 30.861 11.333 -33.040 1.00 88.31 151 ILE A CA 1
ATOM 1213 C C . ILE A 1 151 ? 32.213 10.929 -32.445 1.00 88.31 151 ILE A C 1
ATOM 1215 O O . ILE A 1 151 ? 33.251 11.040 -33.104 1.00 88.31 151 ILE A O 1
ATOM 1219 N N . LYS A 1 152 ? 32.236 10.433 -31.202 1.00 89.94 152 LYS A N 1
ATOM 1220 C CA . LYS A 1 152 ? 33.477 10.002 -30.545 1.00 89.94 152 LYS A CA 1
ATOM 1221 C C . LYS A 1 152 ? 34.073 8.751 -31.197 1.00 89.94 152 LYS A C 1
ATOM 1223 O O . LYS A 1 152 ? 35.299 8.645 -31.264 1.00 89.94 152 LYS A O 1
ATOM 1228 N N . LYS A 1 153 ? 33.243 7.810 -31.659 1.00 91.62 153 LYS A N 1
ATOM 1229 C CA . LYS A 1 153 ? 33.698 6.620 -32.399 1.00 91.62 153 LYS A CA 1
ATOM 1230 C C . LYS A 1 153 ? 34.267 7.008 -33.762 1.00 91.62 153 LYS A C 1
ATOM 1232 O O . LYS A 1 153 ? 35.395 6.621 -34.058 1.00 91.62 153 LYS A O 1
ATOM 1237 N N . GLU A 1 154 ? 33.546 7.814 -34.535 1.00 89.62 154 GLU A N 1
ATOM 1238 C CA . GLU A 1 154 ? 34.006 8.277 -35.850 1.00 89.62 154 GLU A CA 1
ATOM 1239 C C . GLU A 1 154 ? 35.279 9.124 -35.744 1.00 89.62 154 GLU A C 1
ATOM 1241 O O . GLU A 1 154 ? 36.255 8.879 -36.447 1.00 89.62 154 GLU A O 1
ATOM 1246 N N . SER A 1 155 ? 35.365 10.017 -34.754 1.00 89.69 155 SER A N 1
ATOM 1247 C CA . SER A 1 155 ? 36.584 10.802 -34.508 1.00 89.69 155 SER A CA 1
ATOM 1248 C C . SER A 1 155 ? 37.814 9.933 -34.219 1.00 89.69 155 SER A C 1
ATOM 1250 O O . SER A 1 155 ? 38.936 10.311 -34.558 1.00 89.69 155 SER A O 1
ATOM 1252 N N . ARG A 1 156 ? 37.633 8.775 -33.567 1.00 91.19 156 ARG A N 1
ATOM 1253 C CA . ARG A 1 156 ? 38.727 7.825 -33.310 1.00 91.19 156 ARG A CA 1
ATOM 1254 C C . ARG A 1 156 ? 39.153 7.099 -34.582 1.00 91.19 156 ARG A C 1
ATOM 1256 O O . ARG A 1 156 ? 40.354 6.979 -34.791 1.00 91.19 156 ARG A O 1
ATOM 1263 N N . LYS A 1 157 ? 38.203 6.666 -35.417 1.00 92.31 157 LYS A N 1
ATOM 1264 C CA . LYS A 1 157 ? 38.502 6.035 -36.713 1.00 92.31 157 LYS A CA 1
ATOM 1265 C C . LYS A 1 157 ? 39.272 6.983 -37.622 1.00 92.31 157 LYS A C 1
ATOM 1267 O O . LYS A 1 157 ? 40.361 6.637 -38.053 1.00 92.31 157 LYS A O 1
ATOM 1272 N N . ILE A 1 158 ? 38.782 8.213 -37.790 1.00 90.94 158 ILE A N 1
ATOM 1273 C CA . ILE A 1 158 ? 39.449 9.241 -38.602 1.00 90.94 158 ILE A CA 1
ATOM 1274 C C . ILE A 1 158 ? 40.874 9.490 -38.098 1.00 90.94 158 ILE A C 1
ATOM 1276 O O . ILE A 1 158 ? 41.812 9.595 -38.882 1.00 90.94 158 ILE A O 1
ATOM 1280 N N . ARG A 1 159 ? 41.071 9.570 -36.775 1.00 92.06 159 ARG A N 1
ATOM 1281 C CA . ARG A 1 159 ? 42.409 9.769 -36.203 1.00 92.06 159 ARG A CA 1
ATOM 1282 C C . ARG A 1 159 ? 43.348 8.600 -36.507 1.00 92.06 159 ARG A C 1
ATOM 1284 O O . ARG A 1 159 ? 44.525 8.834 -36.765 1.00 92.06 159 ARG A O 1
ATOM 1291 N N . GLU A 1 160 ? 42.837 7.377 -36.462 1.00 92.56 160 GLU A N 1
ATOM 1292 C CA . GLU A 1 160 ? 43.606 6.177 -36.774 1.00 92.56 160 GLU A CA 1
ATOM 1293 C C . GLU A 1 160 ? 43.932 6.082 -38.268 1.00 92.56 160 GLU A C 1
ATOM 1295 O O . GLU A 1 160 ? 45.080 5.846 -38.625 1.00 92.56 160 GLU A O 1
ATOM 1300 N N . GLU A 1 161 ? 42.973 6.374 -39.146 1.00 92.19 161 GLU A N 1
ATOM 1301 C CA . GLU A 1 161 ? 43.198 6.451 -40.594 1.00 92.19 161 GLU A CA 1
ATOM 1302 C C . GLU A 1 161 ? 44.250 7.510 -40.942 1.00 92.19 161 GLU A C 1
ATOM 1304 O O . GLU A 1 161 ? 45.178 7.238 -41.700 1.00 92.19 161 GLU A O 1
ATOM 1309 N N . ILE A 1 162 ? 44.183 8.696 -40.324 1.00 92.19 162 ILE A N 1
ATOM 1310 C CA . ILE A 1 162 ? 45.212 9.736 -40.483 1.00 92.19 162 ILE A CA 1
ATOM 1311 C C . ILE A 1 162 ? 46.584 9.232 -40.015 1.00 92.19 162 ILE A C 1
ATOM 1313 O O . ILE A 1 162 ? 47.596 9.572 -40.629 1.00 92.19 162 ILE A O 1
ATOM 1317 N N . ARG A 1 163 ? 46.646 8.449 -38.931 1.00 93.00 163 ARG A N 1
ATOM 1318 C CA . ARG A 1 163 ? 47.900 7.876 -38.424 1.00 93.00 163 ARG A CA 1
ATOM 1319 C C . ARG A 1 163 ? 48.490 6.880 -39.419 1.00 93.00 163 ARG A C 1
ATOM 1321 O O . ARG A 1 163 ? 49.654 7.023 -39.775 1.00 93.00 163 ARG A O 1
ATOM 1328 N N . VAL A 1 164 ? 47.679 5.949 -39.917 1.00 91.88 164 VAL A N 1
ATOM 1329 C CA . VAL A 1 164 ? 48.091 4.964 -40.929 1.00 91.88 164 VAL A CA 1
ATOM 1330 C C . VAL A 1 164 ? 48.571 5.662 -42.203 1.00 91.88 164 VAL A C 1
ATOM 1332 O O . VAL A 1 164 ? 49.667 5.377 -42.677 1.00 91.88 164 VAL A O 1
ATOM 1335 N N . LEU A 1 165 ? 47.825 6.653 -42.701 1.00 90.69 165 LEU A N 1
ATOM 1336 C CA . LEU A 1 165 ? 48.217 7.434 -43.880 1.00 90.69 165 LEU A CA 1
ATOM 1337 C C . LEU A 1 165 ? 49.539 8.190 -43.675 1.00 90.69 165 LEU A C 1
ATOM 1339 O O . LEU A 1 165 ? 50.342 8.296 -44.602 1.00 90.69 165 LEU A O 1
ATOM 1343 N N . ARG A 1 166 ? 49.797 8.711 -42.468 1.00 88.75 166 ARG A N 1
ATOM 1344 C CA . ARG A 1 166 ? 51.084 9.343 -42.128 1.00 88.75 166 ARG A CA 1
ATOM 1345 C C . ARG A 1 166 ? 52.228 8.332 -42.119 1.00 88.75 166 ARG A C 1
ATOM 1347 O O . ARG A 1 166 ? 53.270 8.614 -42.702 1.00 88.75 166 ARG A O 1
ATOM 1354 N N . GLU A 1 167 ? 52.025 7.166 -41.512 1.00 90.19 167 GLU A N 1
ATOM 1355 C CA . GLU A 1 167 ? 53.021 6.088 -41.476 1.00 90.19 167 GLU A CA 1
ATOM 1356 C C . GLU A 1 167 ? 53.336 5.556 -42.891 1.00 90.19 167 GLU A C 1
ATOM 1358 O O . GLU A 1 167 ? 54.491 5.268 -43.214 1.00 90.19 167 GLU A O 1
ATOM 1363 N N . GLU A 1 168 ? 52.336 5.454 -43.770 1.00 88.06 168 GLU A N 1
ATOM 1364 C CA . GLU A 1 168 ? 52.526 5.089 -45.181 1.00 88.06 168 GLU A CA 1
ATOM 1365 C C . GLU A 1 168 ? 53.286 6.166 -45.967 1.00 88.06 168 GLU A C 1
ATOM 1367 O O . GLU A 1 168 ? 54.218 5.843 -46.709 1.00 88.06 168 GLU A O 1
ATOM 1372 N N . LEU A 1 169 ? 52.955 7.447 -45.765 1.00 85.69 169 LEU A N 1
ATOM 1373 C CA . LEU A 1 169 ? 53.676 8.574 -46.368 1.00 85.69 169 LEU A CA 1
ATOM 1374 C C . LEU A 1 169 ? 55.152 8.614 -45.954 1.00 85.69 169 LEU A C 1
ATOM 1376 O O . LEU A 1 169 ? 56.014 8.879 -46.792 1.00 85.69 169 LEU A O 1
ATOM 1380 N N . GLU A 1 170 ? 55.462 8.346 -44.686 1.00 83.69 170 GLU A N 1
ATOM 1381 C CA . GLU A 1 170 ? 56.845 8.285 -44.197 1.00 83.69 170 GLU A CA 1
ATOM 1382 C C . GLU A 1 170 ? 57.625 7.125 -44.825 1.00 83.69 170 GLU A C 1
ATOM 1384 O O . GLU A 1 170 ? 58.754 7.318 -45.279 1.00 83.69 170 GLU A O 1
ATOM 1389 N N . LYS A 1 171 ? 57.010 5.943 -44.951 1.00 81.50 171 LYS A N 1
ATOM 1390 C CA . LYS A 1 171 ? 57.619 4.788 -45.635 1.00 81.50 171 LYS A CA 1
ATOM 1391 C C . LYS A 1 171 ? 57.885 5.058 -47.116 1.00 81.50 171 LYS A C 1
ATOM 1393 O O . LYS A 1 171 ? 58.904 4.614 -47.643 1.00 81.50 171 LYS A O 1
ATOM 1398 N N . LEU A 1 172 ? 56.987 5.772 -47.795 1.00 79.44 172 LEU A N 1
ATOM 1399 C CA . LEU A 1 172 ? 57.174 6.163 -49.194 1.00 79.44 172 LEU A CA 1
ATOM 1400 C C . LEU A 1 172 ? 58.290 7.200 -49.352 1.00 79.44 172 LEU A C 1
ATOM 1402 O O . LEU A 1 172 ? 59.107 7.064 -50.259 1.00 79.44 172 LEU A O 1
ATOM 1406 N N . LYS A 1 173 ? 58.383 8.183 -48.447 1.00 74.81 173 LYS A N 1
ATOM 1407 C CA . LYS A 1 173 ? 59.501 9.141 -48.425 1.00 74.81 173 LYS A CA 1
ATOM 1408 C C . LYS A 1 173 ? 60.845 8.453 -48.193 1.00 74.81 173 LYS A C 1
ATOM 1410 O O . LYS A 1 173 ? 61.789 8.752 -48.909 1.00 74.81 173 LYS A O 1
ATOM 1415 N N . ALA A 1 174 ? 60.909 7.487 -47.276 1.00 69.25 174 ALA A N 1
ATOM 1416 C CA . ALA A 1 174 ? 62.122 6.710 -47.020 1.00 69.25 174 ALA A CA 1
ATOM 1417 C C . ALA A 1 174 ? 62.549 5.829 -48.213 1.00 69.25 174 ALA A C 1
ATOM 1419 O O . ALA A 1 174 ? 63.732 5.566 -48.386 1.00 69.25 174 ALA A O 1
ATOM 1420 N N . LYS A 1 175 ? 61.604 5.379 -49.053 1.00 64.88 175 LYS A N 1
ATOM 1421 C CA . LYS A 1 175 ? 61.894 4.628 -50.291 1.00 64.88 175 LYS A CA 1
ATOM 1422 C C . LYS A 1 175 ? 62.229 5.510 -51.496 1.00 64.88 175 LYS A C 1
ATOM 1424 O O . LYS A 1 175 ? 62.798 5.012 -52.461 1.00 64.88 175 LYS A O 1
ATOM 1429 N N . GLY A 1 176 ? 61.833 6.780 -51.470 1.00 59.03 176 GLY A N 1
ATOM 1430 C CA . GLY A 1 176 ? 62.110 7.757 -52.523 1.00 59.03 176 GLY A CA 1
ATOM 1431 C C . GLY A 1 176 ? 63.403 8.547 -52.321 1.00 59.03 176 GLY A C 1
ATOM 1432 O O . GLY A 1 176 ? 63.677 9.433 -53.127 1.00 59.03 176 GLY A O 1
ATOM 1433 N N . ASP A 1 177 ? 64.167 8.268 -51.262 1.00 52.28 177 ASP A N 1
ATOM 1434 C CA . ASP A 1 177 ? 65.413 8.966 -50.948 1.00 52.28 177 ASP A CA 1
ATOM 1435 C C . ASP A 1 177 ? 66.593 8.329 -51.718 1.00 52.28 177 ASP A C 1
ATOM 1437 O O . ASP A 1 177 ? 66.939 7.176 -51.447 1.00 52.28 177 ASP A O 1
ATOM 1441 N N . PRO A 1 178 ? 67.223 9.016 -52.694 1.00 54.16 178 PRO A N 1
ATOM 1442 C CA . PRO A 1 178 ? 68.261 8.425 -53.546 1.00 54.16 178 PRO A CA 1
ATOM 1443 C C . PRO A 1 178 ? 69.615 8.212 -52.850 1.00 54.16 178 PRO A C 1
ATOM 1445 O O . PRO A 1 178 ? 70.549 7.749 -53.497 1.00 54.16 178 PRO A O 1
ATOM 1448 N N . ASN A 1 179 ? 69.754 8.574 -51.571 1.00 52.84 179 ASN A N 1
ATOM 1449 C CA . ASN A 1 179 ? 71.042 8.623 -50.866 1.00 52.84 179 ASN A CA 1
ATOM 1450 C C . ASN A 1 179 ? 71.254 7.514 -49.821 1.00 52.84 179 ASN A C 1
ATOM 1452 O O . ASN A 1 179 ? 72.104 7.654 -48.943 1.00 52.84 179 ASN A O 1
ATOM 1456 N N . VAL A 1 180 ? 70.533 6.395 -49.917 1.00 53.88 180 VAL A N 1
ATOM 1457 C CA . VAL A 1 180 ? 70.865 5.176 -49.160 1.00 53.88 180 VAL A CA 1
ATOM 1458 C C . VAL A 1 180 ? 71.137 4.040 -50.146 1.00 53.88 180 VAL A C 1
ATOM 1460 O O . VAL A 1 180 ? 70.267 3.219 -50.434 1.00 53.88 180 VAL A O 1
ATOM 1463 N N . GLY A 1 181 ? 72.353 4.044 -50.692 1.00 42.59 181 GLY A N 1
ATOM 1464 C CA . GLY A 1 181 ? 72.968 2.971 -51.472 1.00 42.59 181 GLY A CA 1
ATOM 1465 C C . GLY A 1 181 ? 74.405 2.780 -51.019 1.00 42.59 181 GLY A C 1
ATOM 1466 O O . GLY A 1 181 ? 75.093 3.814 -50.869 1.00 42.59 181 GLY A O 1
#